Protein AF-A0A963VB53-F1 (afdb_monomer)

Sequence (47 aa):
TAKGGVLVALADRFGLPIHAIGVGEQIDDLAPFDPQDFARALVGSED

pLDDT: mean 88.06, std 11.4, range [52.09, 96.62]

Solvent-accessible surface area (backbone atoms only — not comparable to full-atom values): 3120 Å² total; per-residue (Å²): 144,79,71,63,66,60,56,55,54,50,40,70,73,64,72,61,90,72,65,60,44,72,81,59,90,54,86,84,28,63,38,77,52,52,72,64,64,51,51,29,66,66,72,68,57,86,130

Radius of gyration: 11.38 Å; Cα contacts (8 Å, |Δi|>4): 28; chains: 1; bounding box: 27×23×26 Å

Structure (mmCIF, N/CA/C/O backbone):
data_AF-A0A963VB53-F1
#
_entry.id   AF-A0A963VB53-F1
#
loop_
_atom_site.group_PDB
_atom_site.id
_atom_site.type_symbol
_atom_site.label_atom_id
_atom_site.label_alt_id
_atom_site.label_comp_id
_atom_site.label_asym_id
_atom_site.label_entity_id
_atom_site.label_seq_id
_atom_site.pdbx_PDB_ins_code
_atom_site.Cartn_x
_atom_site.Cartn_y
_atom_site.Cartn_z
_atom_site.occupancy
_atom_site.B_iso_or_equiv
_atom_site.auth_seq_id
_atom_site.auth_comp_id
_atom_site.auth_asym_id
_atom_site.auth_atom_id
_atom_site.pdbx_PDB_model_num
ATOM 1 N N . THR A 1 1 ? 1.828 -14.853 0.848 1.00 55.06 1 THR A N 1
ATOM 2 C CA . THR A 1 1 ? 0.543 -14.254 1.280 1.00 55.06 1 THR A CA 1
ATOM 3 C C . THR A 1 1 ? 0.501 -13.963 2.786 1.00 55.06 1 THR A C 1
ATOM 5 O O . THR A 1 1 ? -0.372 -14.445 3.482 1.00 55.06 1 THR A O 1
ATOM 8 N N . ALA A 1 2 ? 1.411 -13.132 3.326 1.00 52.09 2 ALA A N 1
ATOM 9 C CA . ALA A 1 2 ? 1.353 -12.731 4.751 1.00 52.09 2 ALA A CA 1
ATOM 10 C C . ALA A 1 2 ? 2.024 -1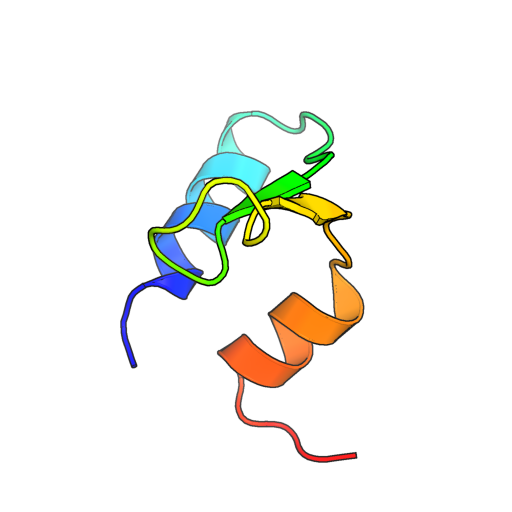1.376 5.083 1.00 52.09 2 ALA A C 1
ATOM 12 O O . ALA A 1 2 ? 2.330 -11.114 6.240 1.00 52.09 2 ALA A O 1
ATOM 13 N N . LYS A 1 3 ? 2.292 -10.507 4.092 1.00 59.78 3 LYS A N 1
ATOM 14 C CA . LYS A 1 3 ? 2.967 -9.214 4.338 1.00 59.78 3 LYS A CA 1
ATOM 15 C C . LYS A 1 3 ? 2.004 -8.030 4.483 1.00 59.78 3 LYS A C 1
ATOM 17 O O . LYS A 1 3 ? 2.316 -7.105 5.216 1.00 59.78 3 LYS A O 1
ATOM 22 N N . GLY A 1 4 ? 0.825 -8.056 3.856 1.00 68.00 4 GLY A N 1
ATOM 23 C CA . GLY A 1 4 ? -0.071 -6.892 3.870 1.00 68.00 4 GLY A CA 1
ATOM 24 C C . GLY A 1 4 ? -0.770 -6.618 5.214 1.00 68.00 4 GLY A C 1
ATOM 25 O O . GLY A 1 4 ? -1.109 -5.477 5.507 1.00 68.00 4 GLY A O 1
ATOM 26 N N . GLY A 1 5 ? -0.908 -7.623 6.087 1.00 81.62 5 GLY A N 1
ATOM 27 C CA . GLY A 1 5 ? -1.591 -7.462 7.379 1.00 81.62 5 GLY A CA 1
ATOM 28 C C . GLY A 1 5 ? -0.917 -6.476 8.345 1.00 81.62 5 GLY A C 1
ATOM 29 O O . GLY A 1 5 ? -1.604 -5.832 9.134 1.00 81.62 5 GLY A O 1
ATOM 30 N N . VAL A 1 6 ? 0.409 -6.296 8.262 1.00 88.94 6 VAL A N 1
ATOM 31 C CA . VAL A 1 6 ? 1.120 -5.337 9.130 1.00 88.94 6 VAL A CA 1
ATOM 32 C C . VAL A 1 6 ? 0.752 -3.891 8.800 1.00 88.94 6 VAL A C 1
ATOM 34 O O . VAL A 1 6 ? 0.640 -3.070 9.705 1.00 88.94 6 VAL A O 1
ATOM 37 N N . LEU A 1 7 ? 0.509 -3.586 7.522 1.00 89.44 7 LEU A N 1
ATOM 38 C CA . LEU A 1 7 ? 0.159 -2.238 7.081 1.00 89.44 7 LEU A CA 1
ATOM 39 C C . LEU A 1 7 ? -1.191 -1.804 7.667 1.00 89.44 7 LEU A C 1
ATOM 41 O O . LEU A 1 7 ? -1.319 -0.680 8.138 1.00 89.44 7 LEU A O 1
ATOM 45 N N . VAL A 1 8 ? -2.163 -2.722 7.708 1.00 89.94 8 VAL A N 1
ATOM 46 C CA . VAL A 1 8 ? -3.492 -2.484 8.295 1.00 89.94 8 VAL A CA 1
ATOM 47 C C . VAL A 1 8 ? -3.381 -2.159 9.787 1.00 89.94 8 VAL A C 1
ATOM 49 O O . VAL A 1 8 ? -3.968 -1.186 10.249 1.00 89.94 8 VAL A O 1
ATOM 52 N N . ALA A 1 9 ? -2.571 -2.917 10.532 1.00 91.69 9 ALA A N 1
ATOM 53 C CA . ALA A 1 9 ? -2.356 -2.671 11.959 1.00 91.69 9 ALA A CA 1
ATOM 54 C C . ALA A 1 9 ? -1.650 -1.330 12.235 1.00 91.69 9 ALA A C 1
ATOM 56 O O . ALA A 1 9 ? -1.954 -0.652 13.216 1.00 91.69 9 ALA A O 1
ATOM 57 N N . LEU A 1 10 ? -0.704 -0.933 11.377 1.00 92.25 10 LEU A N 1
ATOM 58 C CA . LEU A 1 10 ? -0.046 0.373 11.472 1.00 92.25 10 LEU A CA 1
ATOM 59 C C . LEU A 1 10 ? -1.028 1.512 11.165 1.00 92.25 10 LEU A C 1
ATOM 61 O O . LEU A 1 10 ? -1.047 2.503 11.893 1.00 92.25 10 LEU A O 1
ATOM 65 N N . ALA A 1 11 ? -1.859 1.360 10.131 1.00 92.38 11 ALA A N 1
ATOM 66 C CA . ALA A 1 11 ? -2.870 2.348 9.771 1.00 92.38 11 ALA A CA 1
ATOM 67 C C . ALA A 1 11 ? -3.879 2.570 10.911 1.00 92.38 11 ALA A C 1
ATOM 69 O O . ALA A 1 11 ? -4.128 3.717 11.274 1.00 92.38 11 ALA A O 1
ATOM 70 N N . ASP A 1 12 ? -4.379 1.493 11.524 1.00 93.38 12 ASP A N 1
ATOM 71 C CA . ASP A 1 12 ? -5.301 1.553 12.668 1.00 93.38 12 ASP A CA 1
ATOM 72 C C . ASP A 1 12 ? -4.665 2.228 13.893 1.00 93.38 12 ASP A C 1
ATOM 74 O O . ASP A 1 12 ? -5.247 3.119 14.510 1.00 93.38 12 ASP A O 1
ATOM 78 N N . ARG A 1 13 ? -3.414 1.869 14.211 1.00 96.62 13 ARG A N 1
ATOM 79 C CA . ARG A 1 13 ? -2.711 2.410 15.380 1.00 96.62 13 ARG A CA 1
ATOM 80 C C . ARG A 1 13 ? -2.381 3.897 15.259 1.00 96.62 13 ARG A C 1
ATOM 82 O O . ARG A 1 13 ? -2.397 4.599 16.270 1.00 96.62 13 ARG A O 1
ATOM 89 N N . PHE A 1 14 ? -1.965 4.350 14.078 1.00 96.31 14 PHE A N 1
ATOM 90 C CA . PHE A 1 14 ? -1.381 5.684 13.913 1.00 96.31 14 PHE A CA 1
ATOM 91 C C . PHE A 1 14 ? -2.319 6.686 13.240 1.00 96.31 14 PHE A C 1
ATOM 93 O O . PHE A 1 14 ? -2.165 7.881 13.476 1.00 96.31 14 PHE A O 1
ATOM 100 N N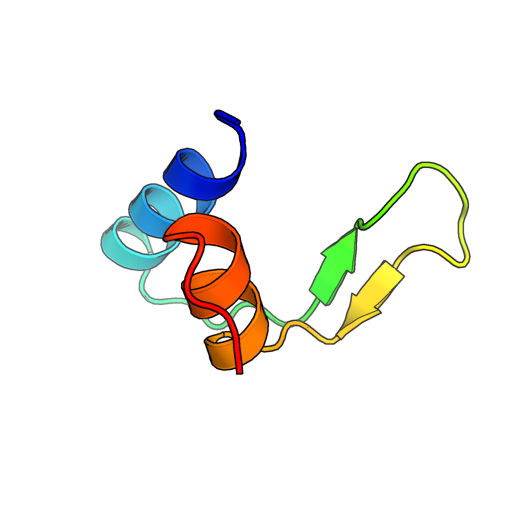 . GLY A 1 15 ? -3.266 6.241 12.408 1.00 93.44 15 GLY A N 1
ATOM 101 C CA . GLY A 1 15 ? -4.188 7.133 11.695 1.00 93.44 15 GLY A CA 1
ATOM 102 C C . GLY A 1 15 ? -3.498 8.150 10.774 1.00 93.44 15 GLY A C 1
ATOM 103 O O . GLY A 1 15 ? -4.089 9.174 10.437 1.00 93.44 15 GLY A O 1
ATOM 104 N N . LEU A 1 16 ? -2.239 7.905 10.400 1.00 94.81 16 LEU A N 1
ATOM 105 C CA . LEU A 1 16 ? -1.451 8.782 9.536 1.00 94.81 16 LEU A CA 1
ATOM 106 C C . LEU A 1 16 ? -1.588 8.364 8.065 1.00 94.81 16 LEU A C 1
ATOM 108 O O . LEU A 1 16 ? -1.707 7.169 7.781 1.00 94.81 16 LEU A O 1
ATOM 112 N N . PRO A 1 17 ? -1.529 9.318 7.118 1.00 92.94 17 PRO A N 1
ATOM 113 C CA . PRO A 1 17 ? -1.561 9.001 5.698 1.00 92.94 17 PRO A CA 1
ATOM 114 C C . PRO A 1 17 ? -0.303 8.235 5.271 1.00 92.94 17 PRO A C 1
ATOM 116 O O . PRO A 1 17 ? 0.820 8.591 5.628 1.00 92.94 17 PRO A O 1
ATOM 119 N N . ILE A 1 18 ? -0.501 7.198 4.457 1.00 93.56 18 ILE A N 1
ATOM 120 C CA . ILE A 1 18 ? 0.576 6.469 3.783 1.00 93.56 18 ILE A CA 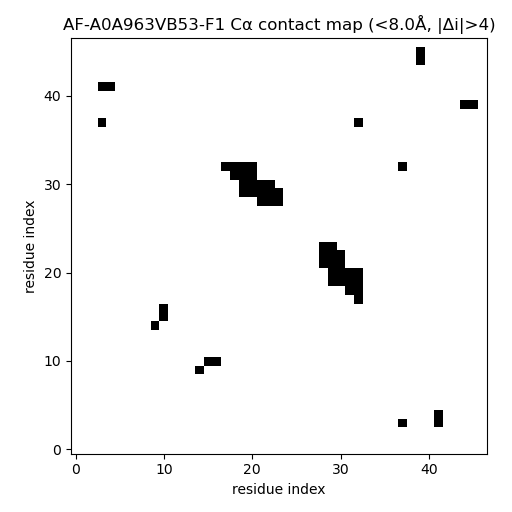1
ATOM 121 C C . ILE A 1 18 ? 0.734 7.077 2.390 1.00 93.56 18 ILE A C 1
ATOM 123 O O . ILE A 1 18 ? -0.234 7.155 1.640 1.00 93.56 18 ILE A O 1
ATOM 127 N N . HIS A 1 19 ? 1.946 7.517 2.049 1.00 94.94 19 HIS A N 1
ATOM 128 C CA . HIS A 1 19 ? 2.208 8.205 0.780 1.00 94.94 19 HIS A CA 1
ATOM 129 C C . HIS A 1 19 ? 2.819 7.303 -0.297 1.00 94.94 19 HIS A C 1
ATOM 131 O O . HIS A 1 19 ? 2.533 7.485 -1.477 1.00 94.94 19 HIS A O 1
ATOM 137 N N . ALA A 1 20 ? 3.657 6.343 0.093 1.00 95.06 20 ALA A N 1
ATOM 138 C CA . ALA A 1 20 ? 4.386 5.486 -0.835 1.00 95.06 20 ALA A CA 1
ATOM 139 C C . ALA A 1 20 ? 4.637 4.097 -0.236 1.00 95.06 20 ALA A C 1
AT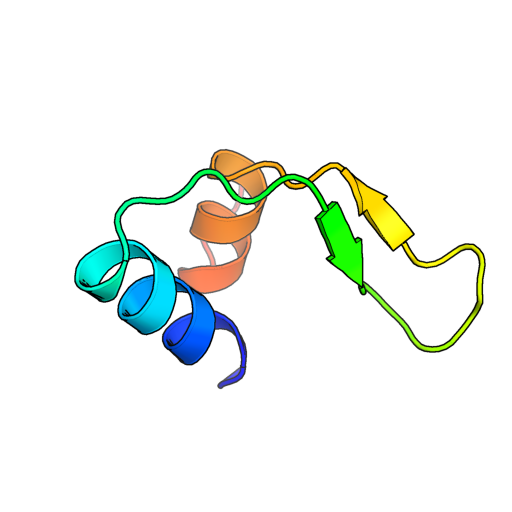OM 141 O O . ALA A 1 20 ? 4.655 3.935 0.988 1.00 95.06 20 ALA A O 1
ATOM 142 N N . ILE A 1 21 ? 4.850 3.108 -1.102 1.00 92.12 21 ILE A N 1
ATOM 143 C CA . ILE A 1 21 ? 5.163 1.723 -0.743 1.00 92.12 21 ILE A CA 1
ATOM 144 C C . ILE A 1 21 ? 6.260 1.176 -1.663 1.00 92.12 21 ILE A C 1
ATOM 146 O O . ILE A 1 21 ? 6.298 1.484 -2.852 1.00 92.12 21 ILE A O 1
ATOM 150 N N . GLY A 1 22 ? 7.166 0.373 -1.102 1.00 92.69 22 GLY A N 1
ATOM 151 C CA . GLY A 1 22 ? 8.142 -0.378 -1.889 1.00 92.69 22 GLY A CA 1
ATOM 152 C C . GLY A 1 22 ? 7.509 -1.654 -2.440 1.00 92.69 22 GLY A C 1
ATOM 153 O O . GLY A 1 22 ? 7.037 -2.483 -1.658 1.00 92.69 22 GLY A O 1
ATOM 154 N N . VAL A 1 23 ? 7.500 -1.814 -3.763 1.00 89.81 23 VAL A N 1
ATOM 155 C CA . VAL A 1 23 ? 6.970 -3.010 -4.449 1.00 89.81 23 VAL A CA 1
ATOM 156 C C . VAL A 1 23 ? 8.063 -4.009 -4.857 1.00 89.81 23 VAL A C 1
ATOM 158 O O . VAL A 1 23 ? 7.757 -5.092 -5.352 1.00 89.81 23 VAL A O 1
ATOM 161 N N . GLY A 1 24 ? 9.325 -3.683 -4.576 1.00 90.88 24 GLY A N 1
ATOM 162 C CA . GLY A 1 24 ? 10.514 -4.470 -4.893 1.00 90.88 24 GLY A CA 1
ATOM 163 C C . GLY A 1 24 ? 11.748 -3.958 -4.141 1.00 90.88 24 GLY A C 1
ATOM 164 O O . GLY A 1 24 ? 11.620 -3.320 -3.094 1.00 90.88 24 GLY A O 1
ATOM 165 N 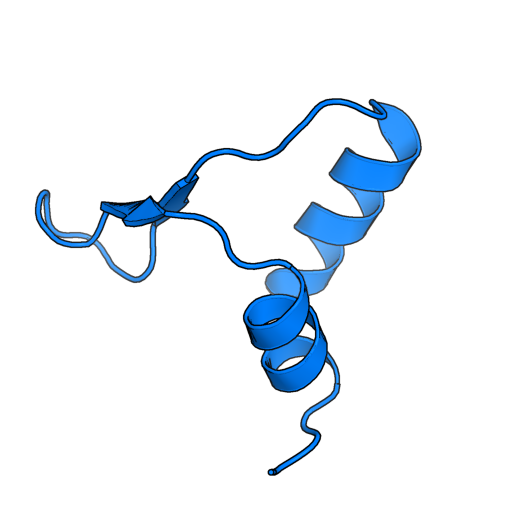N . GLU A 1 25 ? 12.940 -4.285 -4.636 1.00 95.50 25 GLU A N 1
ATOM 166 C CA . GLU A 1 25 ? 14.224 -3.991 -3.973 1.00 95.50 25 GLU A CA 1
ATOM 167 C C . GLU A 1 25 ? 15.021 -2.864 -4.649 1.00 95.50 25 GLU A C 1
ATOM 169 O O . GLU A 1 25 ? 15.994 -2.371 -4.076 1.00 95.50 25 GLU A O 1
ATOM 174 N N . GLN A 1 26 ? 14.644 -2.465 -5.864 1.00 96.00 26 GLN A N 1
ATOM 175 C CA . GLN A 1 26 ? 15.338 -1.434 -6.628 1.00 96.00 26 GLN A CA 1
ATOM 176 C C . GLN A 1 26 ? 14.868 -0.033 -6.232 1.00 96.00 26 GLN A C 1
ATOM 178 O O . GLN A 1 26 ? 13.782 0.158 -5.687 1.00 96.00 26 GLN A O 1
ATOM 183 N N . ILE A 1 27 ? 15.686 0.976 -6.544 1.00 94.44 27 ILE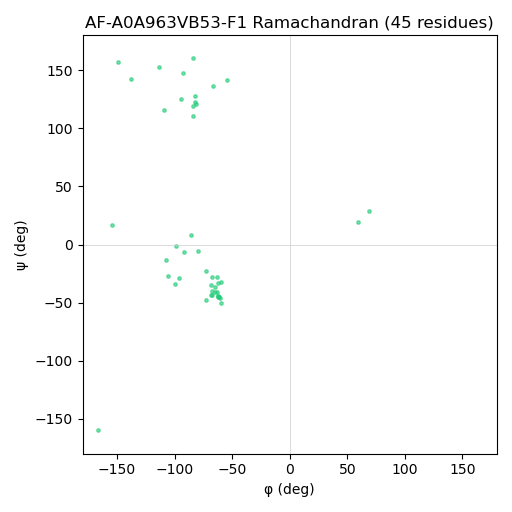 A N 1
ATOM 184 C CA . ILE A 1 27 ? 15.347 2.382 -6.273 1.00 94.44 27 ILE A CA 1
ATOM 185 C C . ILE A 1 27 ? 14.062 2.821 -6.987 1.00 94.44 27 ILE A C 1
ATOM 187 O O . ILE A 1 27 ? 13.289 3.607 -6.443 1.00 94.44 27 ILE A O 1
ATOM 191 N N . ASP A 1 28 ? 13.814 2.255 -8.166 1.00 95.62 28 ASP A N 1
ATOM 192 C CA . ASP A 1 28 ? 12.649 2.552 -8.996 1.00 95.62 28 ASP A CA 1
ATOM 193 C C . ASP A 1 28 ? 11.379 1.818 -8.525 1.00 95.62 28 ASP A C 1
ATOM 195 O O . ASP A 1 28 ? 10.292 2.087 -9.030 1.00 95.62 28 ASP A O 1
ATOM 199 N N . ASP A 1 29 ? 11.485 0.937 -7.523 1.00 95.38 29 ASP A N 1
ATOM 200 C CA . ASP A 1 29 ? 10.352 0.182 -6.975 1.00 95.38 29 ASP A CA 1
ATOM 201 C C . ASP A 1 29 ? 9.591 0.952 -5.877 1.00 95.38 29 ASP A C 1
ATOM 203 O O . ASP A 1 29 ? 8.728 0.392 -5.193 1.00 95.38 29 ASP A O 1
ATOM 207 N N . LEU A 1 30 ? 9.904 2.234 -5.668 1.00 95.62 30 LEU A N 1
ATOM 208 C CA . LEU A 1 30 ? 9.121 3.106 -4.800 1.00 95.62 30 LEU A CA 1
ATOM 209 C C . LEU A 1 30 ? 7.934 3.680 -5.580 1.00 95.62 30 LEU A C 1
ATOM 211 O O . LEU A 1 30 ? 8.100 4.544 -6.440 1.00 95.62 30 LEU A O 1
ATOM 215 N N . ALA A 1 31 ? 6.725 3.244 -5.236 1.00 94.19 31 ALA A N 1
ATOM 216 C CA . ALA A 1 31 ? 5.495 3.673 -5.894 1.00 94.19 31 ALA A CA 1
ATOM 217 C C . ALA A 1 31 ? 4.597 4.495 -4.950 1.00 94.19 31 ALA A C 1
ATOM 219 O O . ALA A 1 31 ? 4.632 4.280 -3.732 1.00 94.19 31 ALA A O 1
ATOM 220 N N . PRO A 1 32 ? 3.756 5.412 -5.477 1.00 96.56 32 PRO A N 1
ATOM 221 C CA . PRO A 1 32 ? 2.664 6.007 -4.712 1.00 96.56 32 PRO A CA 1
ATOM 222 C C . PRO A 1 32 ? 1.757 4.928 -4.117 1.00 96.56 32 PRO A C 1
ATOM 224 O O . PRO A 1 32 ? 1.488 3.909 -4.751 1.00 96.56 32 PRO A O 1
ATOM 227 N N . PHE A 1 33 ? 1.284 5.148 -2.894 1.00 94.81 33 PHE A N 1
ATOM 228 C CA . PHE A 1 33 ? 0.383 4.206 -2.240 1.00 94.81 33 PHE A CA 1
ATOM 229 C C . PHE A 1 33 ? -1.066 4.423 -2.693 1.00 94.81 33 PHE A C 1
ATOM 231 O O . PHE A 1 33 ? -1.614 5.507 -2.493 1.00 94.81 33 PHE A O 1
ATOM 238 N N . ASP A 1 34 ? -1.693 3.376 -3.238 1.00 94.56 34 ASP A N 1
ATOM 239 C CA . ASP A 1 34 ? -3.133 3.325 -3.501 1.00 94.56 34 ASP A CA 1
ATOM 240 C C . ASP A 1 34 ? -3.815 2.343 -2.520 1.00 94.56 34 ASP A C 1
ATOM 242 O O . ASP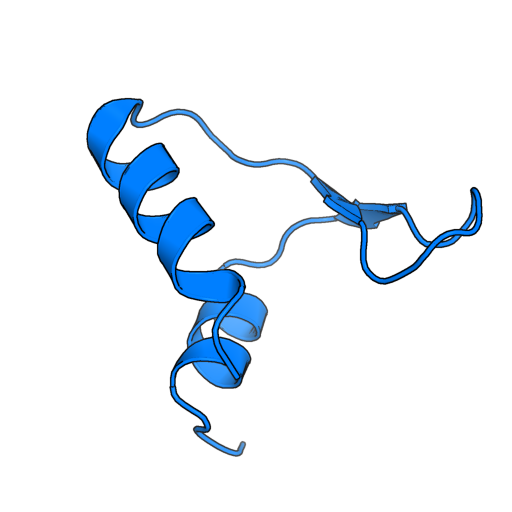 A 1 34 ? -3.534 1.138 -2.545 1.00 94.56 34 ASP A O 1
ATOM 246 N N . PRO A 1 35 ? -4.707 2.824 -1.631 1.00 91.94 35 PRO A N 1
ATOM 247 C CA . PRO A 1 35 ? -5.382 1.973 -0.656 1.00 91.94 35 PRO A CA 1
ATOM 248 C C . PRO A 1 35 ? -6.365 0.974 -1.283 1.00 91.94 35 PRO A C 1
ATOM 250 O O . PRO A 1 35 ? -6.590 -0.081 -0.689 1.00 91.94 35 PRO A O 1
ATOM 253 N N . GLN A 1 36 ? -6.955 1.278 -2.445 1.00 92.94 36 GLN A N 1
ATOM 254 C CA . GLN A 1 36 ? -7.895 0.381 -3.125 1.00 92.94 36 GLN A CA 1
ATOM 255 C C . GLN A 1 36 ? -7.157 -0.798 -3.746 1.00 92.94 36 GLN A C 1
ATOM 257 O O . GLN A 1 36 ? -7.525 -1.949 -3.500 1.00 92.94 36 GLN A O 1
ATOM 262 N N . ASP A 1 37 ? -6.073 -0.527 -4.470 1.00 91.50 37 ASP A N 1
ATOM 263 C CA . ASP A 1 37 ? -5.253 -1.581 -5.072 1.00 91.50 37 ASP A CA 1
ATOM 264 C C . ASP A 1 37 ? -4.628 -2.470 -3.995 1.00 91.50 37 ASP A C 1
ATOM 266 O O . ASP A 1 37 ? -4.647 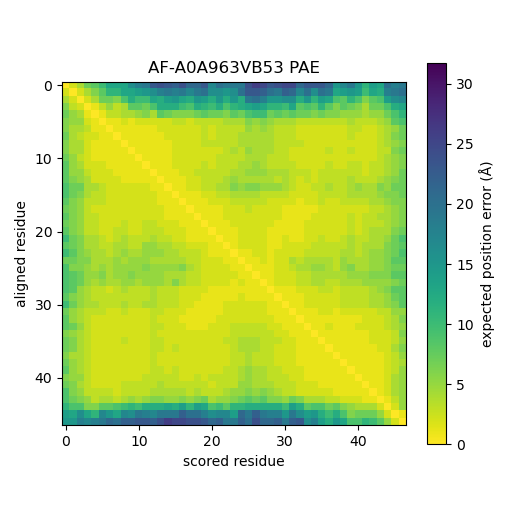-3.700 -4.102 1.00 91.50 37 ASP A O 1
ATOM 270 N N . PHE A 1 38 ? -4.158 -1.867 -2.897 1.00 90.19 38 PHE A N 1
ATOM 271 C CA . PHE A 1 38 ? -3.649 -2.620 -1.756 1.00 90.19 38 PHE A CA 1
ATOM 272 C C . PHE A 1 38 ? -4.725 -3.505 -1.112 1.00 90.19 38 PHE A C 1
ATOM 274 O O . PHE A 1 38 ? -4.459 -4.674 -0.824 1.00 90.19 38 PHE A O 1
ATOM 281 N N . ALA A 1 39 ? -5.935 -2.980 -0.886 1.00 90.56 39 ALA A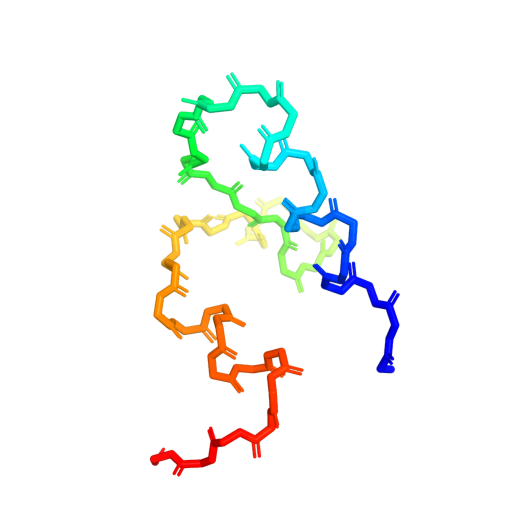 N 1
ATOM 282 C CA . ALA A 1 39 ? -7.029 -3.742 -0.288 1.00 90.56 39 ALA A CA 1
ATOM 283 C C . ALA A 1 39 ? -7.435 -4.932 -1.167 1.00 90.56 39 ALA A C 1
ATOM 285 O O . ALA A 1 39 ? -7.562 -6.044 -0.653 1.00 90.56 39 ALA A O 1
ATOM 286 N N . ARG A 1 40 ? -7.557 -4.724 -2.484 1.00 90.94 40 ARG A N 1
ATOM 287 C CA . ARG A 1 40 ? -7.867 -5.782 -3.457 1.00 90.94 40 ARG A CA 1
ATOM 288 C C . ARG A 1 40 ? -6.817 -6.887 -3.456 1.00 90.94 40 ARG A C 1
ATOM 290 O O . ARG A 1 40 ? -7.153 -8.061 -3.293 1.00 90.94 40 ARG A O 1
ATOM 297 N N . ALA A 1 41 ? -5.541 -6.508 -3.548 1.00 88.25 41 ALA A N 1
ATOM 298 C CA . ALA A 1 41 ? -4.424 -7.449 -3.507 1.00 88.25 41 ALA A CA 1
ATOM 299 C C . ALA A 1 41 ? -4.345 -8.210 -2.171 1.00 88.25 41 ALA A C 1
ATOM 301 O O . ALA A 1 41 ? -3.956 -9.378 -2.140 1.00 88.25 41 ALA A O 1
ATOM 302 N N . LEU A 1 42 ? -4.723 -7.565 -1.061 1.00 87.62 42 LEU A N 1
ATOM 303 C CA . LEU A 1 42 ? -4.732 -8.171 0.269 1.00 87.62 42 LEU A CA 1
ATOM 304 C C . LEU A 1 42 ? -5.805 -9.256 0.413 1.00 87.62 42 LEU A C 1
ATOM 306 O O . LEU A 1 42 ? -5.521 -10.299 1.004 1.00 87.62 42 LEU A O 1
ATOM 310 N N . VAL A 1 43 ? -7.018 -9.011 -0.092 1.00 89.69 43 VAL A N 1
ATOM 311 C CA . VAL A 1 43 ? -8.148 -9.951 0.035 1.00 89.69 43 VAL A CA 1
ATOM 312 C C . VAL A 1 43 ? -8.260 -10.932 -1.133 1.00 89.69 43 VAL A C 1
ATOM 314 O O . VAL A 1 43 ? -9.073 -11.851 -1.072 1.00 89.69 43 VAL A O 1
ATOM 317 N N . GLY A 1 44 ? -7.440 -10.767 -2.174 1.00 87.25 44 GLY A N 1
ATOM 318 C CA . GLY A 1 44 ? -7.471 -11.611 -3.368 1.00 87.25 44 GLY A CA 1
ATOM 319 C C . GLY A 1 44 ? -8.731 -11.410 -4.208 1.00 87.25 44 GLY A C 1
ATOM 320 O O . GLY A 1 44 ? -9.190 -12.357 -4.840 1.00 87.25 44 GLY A O 1
ATOM 321 N N . SER A 1 45 ? -9.320 -10.211 -4.177 1.00 82.19 45 SER A N 1
ATOM 322 C CA . SER A 1 45 ? -10.457 -9.865 -5.030 1.00 82.19 45 SER A CA 1
ATOM 323 C C . SER A 1 45 ? -9.946 -9.407 -6.391 1.00 82.19 45 SER A C 1
ATOM 325 O O . SER A 1 45 ? -9.219 -8.415 -6.470 1.00 82.19 45 SER A O 1
ATOM 327 N N . GLU A 1 46 ? -10.332 -10.130 -7.434 1.00 68.44 46 GLU A N 1
ATOM 328 C CA . GLU A 1 46 ? -10.104 -9.750 -8.826 1.00 68.44 46 GLU A CA 1
ATOM 329 C C . GLU A 1 46 ? -11.191 -8.752 -9.264 1.00 68.44 46 GLU A C 1
ATOM 331 O O . GLU A 1 46 ? -12.380 -9.027 -9.092 1.00 68.44 46 GLU A O 1
ATOM 336 N N . ASP A 1 47 ? -10.765 -7.613 -9.812 1.00 57.06 47 ASP A N 1
ATOM 337 C CA . ASP A 1 47 ? -11.452 -6.916 -10.909 1.00 57.06 47 ASP A CA 1
ATOM 338 C C . ASP A 1 47 ? -10.546 -7.042 -12.143 1.00 57.06 47 ASP A C 1
ATOM 340 O O . ASP A 1 47 ? -9.322 -6.806 -11.983 1.00 57.06 47 ASP A O 1
#

Foldseek 3Di:
DPDLVVVVVVCVVPVDDDFWDQPDDDPVSIGGDDPVVSVCVVVVPDD

Secondary structure (DSSP, 8-state):
--STHHHHHHHHHH-PPP-EEE-SSSGGGEEE--HHHHHHHHHT---

Mean predicted aligned error: 4.52 Å